Protein AF-A0A822CS24-F1 (afdb_monomer_lite)

Radius of gyration: 18.83 Å; chains: 1; bounding box: 34×38×44 Å

Foldseek 3Di:
DQPDPVQADDWDWDWDADPPDPPQGTDIDTDCVRHPVVRVVVVVCVVCVVVVVVVCVVVPDDD

Structure (mmCIF, N/CA/C/O backbone):
data_AF-A0A822CS24-F1
#
_entry.id   AF-A0A822CS24-F1
#
loop_
_atom_site.group_PDB
_atom_site.id
_atom_site.type_symbol
_atom_site.label_atom_id
_atom_site.label_alt_id
_atom_site.label_comp_id
_atom_site.label_asym_id
_atom_site.label_entity_id
_atom_site.label_seq_id
_atom_site.pdbx_PDB_ins_code
_atom_site.Cartn_x
_atom_site.Cartn_y
_atom_site.Cartn_z
_atom_site.occupancy
_atom_site.B_iso_or_equiv
_atom_site.auth_seq_id
_atom_site.auth_comp_id
_atom_site.auth_asym_id
_atom_site.auth_atom_id
_atom_site.pdbx_PDB_model_num
ATOM 1 N N . MET A 1 1 ? -5.813 13.675 11.492 1.00 52.94 1 MET A N 1
ATOM 2 C CA . MET A 1 1 ? -5.172 14.512 10.450 1.00 52.94 1 MET A CA 1
ATOM 3 C C . MET A 1 1 ? -5.830 14.212 9.112 1.00 52.94 1 MET A C 1
ATOM 5 O O . MET A 1 1 ? -5.817 13.048 8.714 1.00 52.94 1 MET A O 1
ATOM 9 N N . MET A 1 2 ? -6.450 15.216 8.481 1.00 58.19 2 MET A N 1
ATOM 10 C CA . MET A 1 2 ? -7.023 15.078 7.134 1.00 58.19 2 MET A CA 1
ATOM 11 C C . MET A 1 2 ? -5.913 14.747 6.122 1.00 58.19 2 MET A C 1
ATOM 13 O O . MET A 1 2 ? -4.787 15.214 6.311 1.00 58.19 2 MET A O 1
ATOM 17 N N . PRO A 1 3 ? -6.186 13.939 5.080 1.00 62.56 3 PRO A N 1
ATOM 18 C CA . PRO A 1 3 ? -5.221 13.720 4.012 1.00 62.56 3 PRO A CA 1
ATOM 19 C C . PRO A 1 3 ? -4.896 15.055 3.339 1.00 62.56 3 PRO A C 1
ATOM 21 O O . PRO A 1 3 ? -5.799 15.826 3.011 1.00 62.56 3 PRO A O 1
ATOM 24 N N . ASP A 1 4 ? -3.603 15.319 3.156 1.00 67.38 4 ASP A N 1
ATOM 25 C CA . ASP A 1 4 ? -3.133 16.520 2.476 1.00 67.38 4 ASP A CA 1
ATOM 26 C C . ASP A 1 4 ? -3.709 16.569 1.055 1.00 67.38 4 ASP A C 1
ATOM 28 O O . ASP A 1 4 ? -3.517 15.631 0.267 1.00 67.38 4 ASP A O 1
ATOM 32 N N . ARG A 1 5 ? -4.451 17.645 0.771 1.00 66.19 5 ARG A N 1
ATOM 33 C CA . ARG A 1 5 ? -5.181 17.859 -0.482 1.00 66.19 5 ARG A CA 1
ATOM 34 C C . ARG A 1 5 ? -4.249 18.218 -1.639 1.00 66.19 5 ARG A C 1
ATOM 36 O O . ARG A 1 5 ? -4.653 18.037 -2.779 1.00 66.19 5 ARG A O 1
ATOM 43 N N . THR A 1 6 ? -3.034 18.697 -1.366 1.00 72.19 6 THR A N 1
ATOM 44 C CA . THR A 1 6 ? -2.086 19.135 -2.407 1.00 72.19 6 THR A CA 1
ATOM 45 C C . THR A 1 6 ? -1.117 18.033 -2.841 1.00 72.19 6 THR A C 1
ATOM 47 O O . THR A 1 6 ? -0.582 18.090 -3.939 1.00 72.19 6 THR A O 1
ATOM 50 N N . ASN A 1 7 ? -0.928 16.993 -2.025 1.00 75.94 7 ASN A N 1
ATOM 51 C CA . ASN A 1 7 ? 0.049 15.921 -2.265 1.00 75.94 7 ASN A CA 1
ATOM 52 C C . ASN A 1 7 ? -0.600 14.641 -2.840 1.00 75.94 7 ASN A C 1
ATOM 54 O O . ASN A 1 7 ? -0.384 13.548 -2.325 1.00 75.94 7 ASN A O 1
ATOM 58 N N . CYS A 1 8 ? -1.549 14.747 -3.770 1.00 82.19 8 CYS A N 1
ATOM 59 C CA . CYS A 1 8 ? -2.246 13.583 -4.333 1.00 82.19 8 CYS A CA 1
ATOM 60 C C . CYS A 1 8 ? -1.767 13.320 -5.757 1.00 82.19 8 CYS A C 1
ATOM 62 O O . CYS A 1 8 ? -1.913 14.182 -6.617 1.00 82.19 8 CYS A O 1
ATOM 64 N N . GLU A 1 9 ? -1.256 12.118 -6.003 1.00 85.62 9 GLU A N 1
ATOM 65 C CA . GLU A 1 9 ? -0.689 11.739 -7.297 1.00 85.62 9 GLU A CA 1
ATOM 66 C C . GLU A 1 9 ? -1.458 10.560 -7.903 1.00 85.62 9 GLU A C 1
ATOM 68 O O . GLU A 1 9 ? -2.158 9.824 -7.201 1.00 85.62 9 GLU A O 1
ATOM 73 N N . LEU A 1 10 ? -1.366 10.396 -9.225 1.00 84.69 10 LEU A N 1
ATOM 74 C CA . LEU A 1 10 ? -1.853 9.188 -9.885 1.00 84.69 10 LEU A CA 1
ATOM 75 C C . LEU A 1 10 ? -0.919 8.022 -9.553 1.00 84.69 10 LEU A C 1
ATOM 77 O O . LEU A 1 10 ? 0.295 8.200 -9.431 1.00 84.69 10 LEU A O 1
ATOM 81 N N . ALA A 1 11 ? -1.485 6.820 -9.441 1.00 87.75 11 ALA A N 1
ATOM 82 C CA . ALA A 1 11 ? -0.668 5.617 -9.392 1.00 87.75 11 ALA A CA 1
ATOM 83 C C . ALA A 1 11 ? 0.188 5.537 -10.664 1.00 87.75 11 ALA A C 1
ATOM 85 O O . ALA A 1 11 ? -0.288 5.854 -11.758 1.00 87.75 11 ALA A O 1
ATOM 86 N N . HIS A 1 12 ? 1.448 5.135 -10.519 1.00 89.12 12 HIS A N 1
ATOM 87 C CA . HIS A 1 12 ? 2.376 5.058 -11.642 1.00 89.12 12 HIS A CA 1
ATOM 88 C C . HIS A 1 12 ? 2.974 3.664 -11.772 1.00 89.12 12 HIS A C 1
ATOM 90 O O . HIS A 1 12 ? 3.400 3.041 -10.798 1.00 89.12 12 HIS A O 1
ATOM 96 N N . LEU A 1 13 ? 3.012 3.188 -13.013 1.00 91.88 13 LEU A N 1
ATOM 97 C CA . LEU A 1 13 ? 3.643 1.936 -13.389 1.00 91.88 13 LEU A CA 1
ATOM 98 C C . LEU A 1 13 ? 5.093 2.208 -13.783 1.00 91.88 13 LEU A C 1
ATOM 100 O O . LEU A 1 13 ? 5.358 3.016 -14.672 1.00 91.88 13 LEU A O 1
ATOM 104 N N . TYR A 1 14 ? 6.026 1.504 -13.155 1.00 92.44 14 TYR A N 1
ATOM 105 C CA . TYR A 1 14 ? 7.430 1.519 -13.543 1.00 92.44 14 TYR A CA 1
ATOM 106 C C . TYR A 1 14 ? 8.011 0.107 -13.565 1.00 92.44 14 TYR A C 1
ATOM 108 O O . TYR A 1 14 ? 7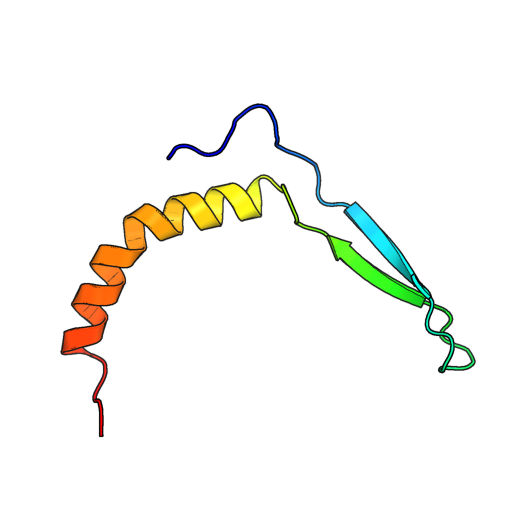.417 -0.852 -13.074 1.00 92.44 14 TYR A O 1
ATOM 116 N N . PHE A 1 15 ? 9.182 -0.030 -14.175 1.00 93.69 15 PHE A N 1
ATOM 117 C CA . PHE A 1 15 ? 9.827 -1.316 -14.391 1.00 93.69 15 PHE A CA 1
ATOM 118 C C . PHE A 1 15 ? 11.168 -1.349 -13.668 1.00 93.69 15 PHE A C 1
ATOM 120 O O . PHE A 1 15 ? 12.064 -0.572 -13.984 1.00 93.69 15 PHE A O 1
ATOM 127 N N . ASN A 1 16 ? 11.317 -2.258 -12.705 1.00 93.38 16 ASN A N 1
ATOM 128 C CA . ASN A 1 16 ? 12.581 -2.450 -12.000 1.00 93.38 16 ASN A CA 1
ATOM 129 C C . ASN A 1 16 ? 13.419 -3.548 -12.682 1.00 93.38 16 ASN A C 1
ATOM 131 O O . ASN A 1 16 ? 12.905 -4.661 -12.837 1.00 93.38 16 ASN A O 1
ATOM 135 N N . PRO A 1 17 ? 14.682 -3.301 -13.068 1.00 91.94 17 PRO A N 1
ATOM 136 C CA . PRO A 1 17 ? 15.519 -4.313 -13.707 1.00 91.94 17 PRO A CA 1
ATOM 137 C C . PRO A 1 17 ? 15.729 -5.560 -12.837 1.00 91.94 17 PRO A C 1
ATOM 139 O O . PRO A 1 17 ? 15.965 -5.473 -11.631 1.00 91.94 17 PRO A O 1
ATOM 142 N N . LYS A 1 18 ? 15.675 -6.742 -13.457 1.00 90.81 18 LYS A N 1
ATOM 143 C CA . LYS A 1 18 ? 16.027 -8.026 -12.836 1.00 90.81 18 LYS A CA 1
ATOM 144 C C . LYS A 1 18 ? 17.348 -8.517 -13.421 1.00 90.81 18 LYS A C 1
ATOM 146 O O . LYS A 1 18 ? 17.363 -9.326 -14.337 1.00 90.81 18 LYS A O 1
ATOM 151 N N . THR A 1 19 ? 18.460 -8.061 -12.854 1.00 87.94 19 THR A N 1
ATOM 152 C CA . THR A 1 19 ? 19.821 -8.404 -13.320 1.00 87.94 19 THR A CA 1
ATOM 153 C C . THR A 1 19 ? 20.192 -9.886 -13.190 1.00 87.94 19 THR A C 1
ATOM 155 O O . THR A 1 19 ? 21.202 -10.307 -13.734 1.00 87.94 19 THR A O 1
ATOM 158 N N . HIS A 1 20 ? 19.395 -10.676 -12.471 1.00 86.25 20 HIS A N 1
ATOM 159 C CA . HIS A 1 20 ? 19.671 -12.077 -12.139 1.00 86.25 20 HIS A CA 1
ATOM 160 C C . HIS A 1 20 ? 18.752 -13.079 -12.863 1.00 86.25 20 HIS A C 1
ATOM 162 O O . HIS A 1 20 ? 18.748 -14.255 -12.504 1.00 86.25 20 HIS A O 1
ATOM 168 N N . LYS A 1 21 ? 17.902 -12.636 -13.804 1.00 84.81 21 LYS A N 1
ATOM 169 C CA . LYS A 1 21 ? 16.999 -13.522 -14.561 1.00 84.81 21 LYS A CA 1
ATOM 170 C C . LYS A 1 21 ? 17.098 -13.255 -16.054 1.00 84.81 21 LYS A C 1
ATOM 172 O O . LYS A 1 21 ? 16.572 -12.256 -16.542 1.00 84.81 21 LYS A O 1
ATOM 177 N N . ASP A 1 22 ? 17.687 -14.200 -16.769 1.00 86.44 22 ASP A N 1
ATOM 178 C CA . ASP A 1 22 ? 17.748 -14.159 -18.225 1.00 86.44 22 ASP A CA 1
ATOM 179 C C . ASP A 1 22 ? 16.345 -14.293 -18.836 1.00 86.44 22 ASP A C 1
ATOM 181 O O . ASP A 1 22 ? 15.477 -15.003 -18.322 1.00 86.44 22 ASP A O 1
ATOM 185 N N . GLY A 1 23 ? 16.088 -13.549 -19.914 1.00 86.88 23 GLY A N 1
ATOM 186 C CA . GLY A 1 23 ? 14.808 -13.555 -20.635 1.00 86.88 23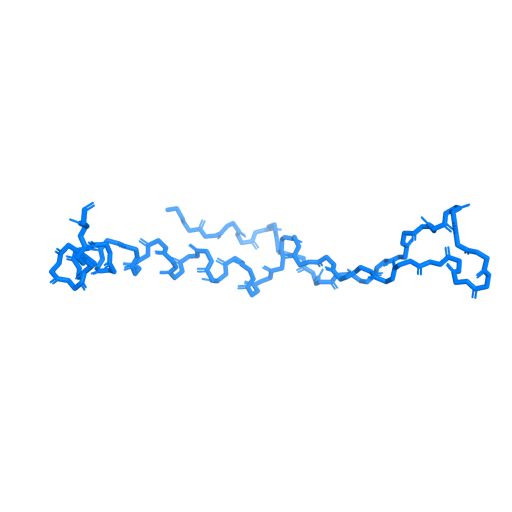 GLY A CA 1
ATOM 187 C C . GLY A 1 23 ? 13.647 -12.808 -19.960 1.00 86.88 23 GLY A C 1
ATOM 188 O O . GLY A 1 23 ? 12.637 -12.560 -20.615 1.00 86.88 23 GLY A O 1
ATOM 189 N N . ILE A 1 24 ? 13.770 -12.388 -18.693 1.00 82.38 24 ILE A N 1
ATOM 190 C CA . ILE A 1 24 ? 12.760 -11.566 -17.997 1.00 82.38 24 ILE A CA 1
ATOM 191 C C . ILE A 1 24 ? 13.442 -10.317 -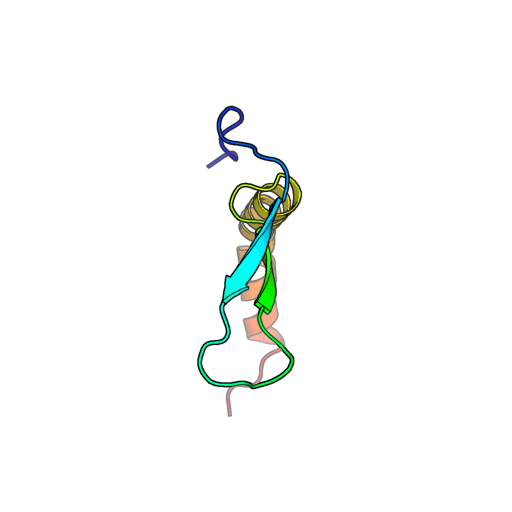17.427 1.00 82.38 24 ILE A C 1
ATOM 193 O O . ILE A 1 24 ? 13.742 -10.264 -16.231 1.00 82.38 24 ILE A O 1
ATOM 197 N N . PRO A 1 25 ? 13.662 -9.287 -18.260 1.00 83.62 25 PRO A N 1
ATOM 198 C CA . PRO A 1 25 ? 14.559 -8.189 -17.918 1.00 83.62 25 PRO A CA 1
ATOM 199 C C . PRO A 1 25 ? 14.021 -7.282 -16.806 1.00 83.62 25 PRO A C 1
ATOM 201 O O . PRO A 1 25 ? 14.798 -6.582 -16.161 1.00 83.62 25 PRO A O 1
ATOM 204 N N . VAL A 1 26 ? 12.705 -7.277 -16.552 1.00 93.31 26 VAL A N 1
ATOM 205 C CA . VAL A 1 26 ? 12.070 -6.306 -15.650 1.00 93.31 26 VAL A CA 1
ATOM 206 C C . VAL A 1 26 ? 11.005 -6.898 -14.716 1.00 93.31 26 VAL A C 1
ATOM 208 O O . VAL A 1 26 ? 10.396 -7.946 -14.963 1.00 93.31 26 VAL A O 1
ATOM 211 N N . ARG A 1 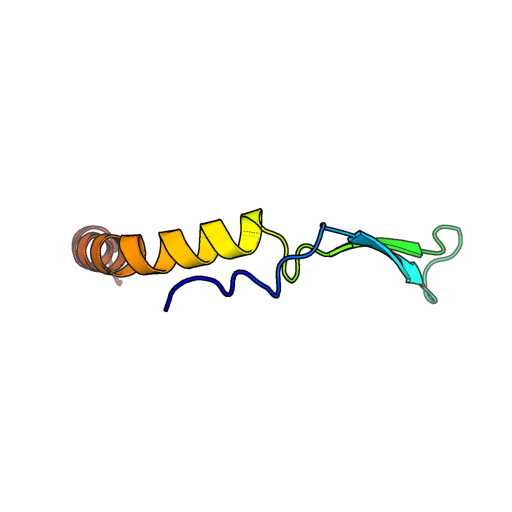27 ? 10.783 -6.221 -13.585 1.00 92.19 27 ARG A N 1
ATOM 212 C CA . ARG A 1 27 ? 9.632 -6.373 -12.691 1.00 92.19 27 ARG A CA 1
ATOM 213 C C . ARG A 1 27 ? 8.699 -5.181 -12.907 1.00 92.19 27 ARG A C 1
ATOM 215 O O . ARG A 1 27 ? 9.121 -4.077 -12.572 1.00 92.19 27 ARG A O 1
ATOM 222 N N . PRO A 1 28 ? 7.478 -5.363 -13.430 1.00 92.56 28 PRO A N 1
ATOM 223 C CA . PRO A 1 28 ? 6.486 -4.299 -13.366 1.00 92.56 28 PRO A CA 1
ATOM 224 C C . PRO A 1 28 ? 6.141 -4.042 -11.897 1.00 92.56 28 PRO A C 1
ATOM 226 O O . PRO A 1 28 ? 5.898 -4.989 -11.145 1.00 92.56 28 PRO A O 1
ATOM 229 N N . ILE A 1 29 ? 6.168 -2.779 -11.491 1.00 93.38 29 ILE A N 1
ATOM 230 C CA . ILE A 1 29 ? 5.775 -2.307 -10.168 1.00 93.38 29 ILE A CA 1
ATOM 231 C C . ILE A 1 29 ? 4.744 -1.204 -10.362 1.00 93.38 29 ILE A C 1
ATOM 233 O O . ILE A 1 29 ? 5.021 -0.189 -10.998 1.00 93.38 29 ILE A O 1
ATOM 237 N N . GLU A 1 30 ? 3.564 -1.401 -9.791 1.00 91.75 30 GLU A N 1
ATOM 238 C CA . GLU A 1 30 ? 2.584 -0.338 -9.624 1.00 91.75 30 GLU A CA 1
ATOM 239 C C . GLU A 1 30 ? 2.852 0.356 -8.286 1.00 91.75 30 GLU A C 1
ATOM 241 O O . GLU A 1 30 ? 2.736 -0.250 -7.219 1.00 91.75 30 GLU A O 1
ATOM 246 N N . SER A 1 31 ? 3.253 1.623 -8.335 1.00 89.06 31 SER A N 1
ATOM 247 C CA . SER A 1 31 ? 3.364 2.456 -7.144 1.00 89.06 31 SER A CA 1
ATOM 248 C C . SER A 1 31 ? 2.044 3.160 -6.896 1.00 89.06 31 SER A C 1
ATOM 250 O O . SER A 1 31 ? 1.610 3.997 -7.688 1.00 89.06 31 SER A O 1
ATOM 252 N N . THR A 1 32 ? 1.434 2.866 -5.753 1.00 90.06 32 THR A N 1
ATOM 253 C CA . THR A 1 32 ? 0.275 3.607 -5.242 1.00 90.06 32 THR A CA 1
ATOM 254 C C . THR A 1 32 ? 0.675 4.569 -4.120 1.00 90.06 32 THR A C 1
ATOM 256 O O . THR A 1 32 ? -0.171 5.058 -3.366 1.00 90.06 32 THR A O 1
ATOM 259 N N . ILE A 1 33 ? 1.976 4.841 -3.966 1.00 82.94 33 ILE A N 1
ATOM 260 C CA . ILE A 1 33 ? 2.468 5.810 -2.987 1.00 82.94 33 ILE A CA 1
ATOM 261 C C . ILE A 1 33 ? 1.903 7.179 -3.392 1.00 82.94 33 ILE A C 1
ATOM 263 O O . ILE A 1 33 ? 1.991 7.569 -4.547 1.00 82.94 33 ILE A O 1
ATOM 267 N N . HIS A 1 34 ? 1.251 7.867 -2.450 1.00 82.81 34 HIS A N 1
ATOM 268 C CA . HIS A 1 34 ? 0.507 9.123 -2.663 1.00 82.81 34 HIS A CA 1
ATOM 269 C C . HIS A 1 34 ? -0.792 9.027 -3.484 1.00 82.81 34 HIS A C 1
ATOM 271 O O . HIS A 1 34 ? -1.490 10.038 -3.606 1.00 82.81 34 HIS A O 1
ATOM 277 N N . ALA A 1 35 ? -1.190 7.830 -3.932 1.00 87.88 35 ALA A N 1
ATOM 278 C CA . ALA A 1 35 ? -2.457 7.634 -4.627 1.00 87.88 35 ALA A CA 1
ATOM 279 C C . ALA A 1 35 ? -3.661 7.997 -3.745 1.00 87.88 35 ALA A C 1
ATOM 281 O O . ALA A 1 35 ? -3.692 7.728 -2.534 1.00 87.88 35 ALA A O 1
ATOM 282 N N . SER A 1 36 ? -4.686 8.578 -4.372 1.00 86.38 36 SER A N 1
ATOM 283 C CA . SER A 1 36 ? -5.933 8.988 -3.713 1.00 86.38 36 SER A CA 1
ATOM 284 C C . SER A 1 36 ? -6.572 7.838 -2.931 1.00 86.38 36 SER A C 1
ATOM 286 O O . SER A 1 36 ? -6.931 8.003 -1.766 1.00 86.38 36 SER A O 1
ATOM 288 N N . THR A 1 37 ? -6.630 6.648 -3.528 1.00 87.56 37 THR A N 1
ATOM 289 C CA . THR A 1 37 ? -7.188 5.429 -2.927 1.00 87.56 37 THR A CA 1
ATOM 290 C C . THR A 1 37 ? -6.442 5.016 -1.658 1.00 87.56 37 THR A C 1
ATOM 292 O O . THR A 1 37 ? -7.070 4.755 -0.631 1.00 87.56 37 THR A O 1
ATOM 295 N N . THR A 1 38 ? -5.105 5.037 -1.670 1.00 88.25 38 THR A N 1
ATOM 296 C CA . THR A 1 38 ? -4.279 4.737 -0.490 1.00 88.25 38 THR A CA 1
ATOM 297 C C . THR A 1 38 ? -4.493 5.763 0.622 1.00 88.25 38 THR A C 1
ATOM 299 O O . THR A 1 38 ? -4.578 5.402 1.797 1.00 88.25 38 THR A O 1
ATOM 302 N N . LYS A 1 39 ? -4.621 7.050 0.285 1.00 85.94 39 LYS A N 1
ATOM 303 C CA . LYS A 1 39 ? -4.903 8.100 1.273 1.00 85.94 39 LYS A CA 1
ATOM 304 C C . LYS A 1 39 ? -6.291 7.975 1.893 1.00 85.94 39 LYS A C 1
ATOM 306 O O . LYS A 1 39 ? -6.415 8.136 3.106 1.00 85.94 39 LYS A O 1
ATOM 311 N N . ILE A 1 40 ? -7.307 7.681 1.083 1.00 88.94 40 ILE A N 1
ATOM 312 C CA . ILE A 1 40 ? -8.678 7.436 1.550 1.00 88.94 40 ILE A CA 1
ATOM 313 C C . ILE A 1 40 ? -8.694 6.227 2.484 1.00 88.94 40 ILE A C 1
ATOM 315 O O . ILE A 1 40 ? -9.216 6.328 3.590 1.00 88.94 40 ILE A O 1
ATOM 319 N N . SER A 1 41 ? -8.048 5.127 2.092 1.00 90.31 41 SER A N 1
ATOM 320 C CA . SER A 1 41 ? -7.921 3.929 2.926 1.00 90.31 41 SER A CA 1
ATOM 321 C C . SER A 1 41 ? -7.260 4.242 4.276 1.00 90.31 41 SER A C 1
ATOM 323 O O . SER A 1 41 ? -7.832 3.931 5.315 1.00 90.31 41 SER A O 1
ATOM 325 N N . LYS A 1 42 ? -6.133 4.974 4.292 1.00 89.38 42 LYS A N 1
ATOM 326 C CA . LYS A 1 42 ? -5.472 5.417 5.538 1.00 89.38 42 LYS A CA 1
ATOM 327 C C . LYS A 1 42 ? -6.344 6.337 6.395 1.00 89.38 42 LYS A C 1
ATOM 329 O O . LYS A 1 42 ? -6.218 6.340 7.617 1.00 89.38 42 LYS A O 1
ATOM 334 N N . PHE A 1 43 ? -7.170 7.176 5.777 1.00 90.00 43 PHE A N 1
ATOM 335 C CA . PHE A 1 43 ? -8.089 8.046 6.505 1.00 90.00 43 PHE A CA 1
ATOM 336 C C . PHE A 1 43 ? -9.224 7.246 7.151 1.00 90.00 43 PHE A C 1
ATOM 338 O O . PHE A 1 43 ? -9.493 7.439 8.333 1.00 90.00 43 PHE A O 1
ATOM 345 N N . LEU A 1 44 ? -9.834 6.324 6.403 1.00 93.12 44 LEU A N 1
ATOM 346 C CA . LEU A 1 44 ? -10.860 5.419 6.920 1.00 93.12 44 LEU A CA 1
ATOM 347 C C . LEU A 1 44 ? -10.310 4.543 8.042 1.00 93.12 44 LEU A C 1
ATOM 349 O O . LEU A 1 44 ? -10.957 4.419 9.077 1.00 93.12 44 LEU A O 1
ATOM 353 N N . ASP A 1 45 ? -9.094 4.019 7.885 1.00 93.94 45 ASP A N 1
ATOM 354 C CA . ASP A 1 45 ? -8.430 3.231 8.920 1.00 93.94 45 ASP A CA 1
ATOM 355 C C . ASP A 1 45 ? -8.337 4.000 10.239 1.00 93.94 45 ASP A C 1
ATOM 357 O O . ASP A 1 45 ? -8.701 3.472 11.276 1.00 93.94 45 ASP A O 1
ATOM 361 N N . LYS A 1 46 ? -7.983 5.291 10.222 1.00 92.94 46 LYS A N 1
ATOM 362 C CA . LYS A 1 46 ? -7.941 6.105 11.453 1.00 92.94 46 LYS A CA 1
ATOM 363 C C . LYS A 1 46 ? -9.287 6.212 12.172 1.00 92.94 46 LYS A C 1
ATOM 365 O O . LYS A 1 46 ? -9.296 6.373 13.388 1.00 92.94 46 LYS A O 1
ATOM 370 N N . ILE A 1 47 ? -10.395 6.184 11.436 1.00 95.31 47 ILE A N 1
ATOM 371 C CA . ILE A 1 47 ? -11.747 6.252 12.007 1.00 95.31 47 ILE A CA 1
ATOM 372 C C . ILE A 1 47 ? -12.158 4.879 12.542 1.00 95.31 47 ILE A C 1
ATOM 374 O O . ILE A 1 47 ? -12.731 4.780 13.622 1.00 95.31 47 ILE A O 1
ATOM 378 N N . LEU A 1 48 ? -11.870 3.827 11.778 1.00 95.06 48 LEU A N 1
ATOM 379 C CA . LEU A 1 48 ? -12.331 2.472 12.063 1.00 95.06 48 LEU A CA 1
ATOM 380 C C . LEU A 1 48 ? -1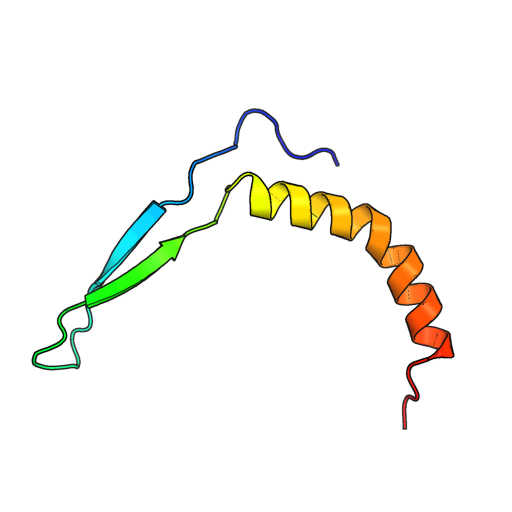1.447 1.743 13.077 1.00 95.06 48 LEU A C 1
ATOM 382 O O . LEU A 1 48 ? -11.958 0.909 13.818 1.00 95.06 48 LEU A O 1
ATOM 386 N N . ARG A 1 49 ? -10.149 2.063 13.145 1.00 93.62 49 ARG A N 1
ATOM 387 C CA . ARG A 1 49 ? -9.151 1.374 13.974 1.00 93.62 49 ARG A CA 1
ATOM 388 C C . ARG A 1 49 ? -9.560 1.269 15.445 1.00 93.62 49 ARG A C 1
ATOM 390 O O . ARG A 1 49 ? -9.545 0.153 15.941 1.00 93.62 49 ARG A O 1
ATOM 397 N N . PRO A 1 50 ? -10.021 2.334 16.133 1.00 94.81 50 PRO A N 1
ATOM 398 C CA . PRO A 1 50 ? -10.427 2.210 17.533 1.00 94.81 50 PRO A CA 1
ATOM 399 C C . PRO A 1 50 ? -11.621 1.267 17.736 1.00 94.81 50 PRO A C 1
ATOM 401 O O . PRO A 1 50 ? -11.670 0.544 18.723 1.00 94.81 50 PRO A O 1
ATOM 404 N N . ILE A 1 51 ? -12.574 1.262 16.797 1.00 94.50 51 ILE A N 1
ATOM 405 C CA . ILE A 1 51 ? -13.765 0.399 16.843 1.00 94.50 51 ILE A CA 1
ATOM 406 C C . ILE A 1 51 ? -13.361 -1.057 16.596 1.00 94.50 51 ILE A C 1
ATOM 408 O O . ILE A 1 51 ? -13.835 -1.968 17.272 1.00 94.50 51 ILE A O 1
ATOM 412 N N . PHE A 1 52 ? -12.480 -1.265 15.618 1.00 92.25 52 PHE A N 1
ATOM 413 C CA . PHE A 1 52 ? -11.929 -2.569 15.286 1.00 92.25 52 PHE A CA 1
ATOM 414 C C . PHE A 1 52 ? -11.129 -3.146 16.457 1.00 92.25 52 PHE A C 1
ATOM 416 O O . PHE A 1 52 ? -11.405 -4.262 16.883 1.00 92.25 52 PHE A O 1
ATOM 423 N N . ASP A 1 53 ? -10.199 -2.372 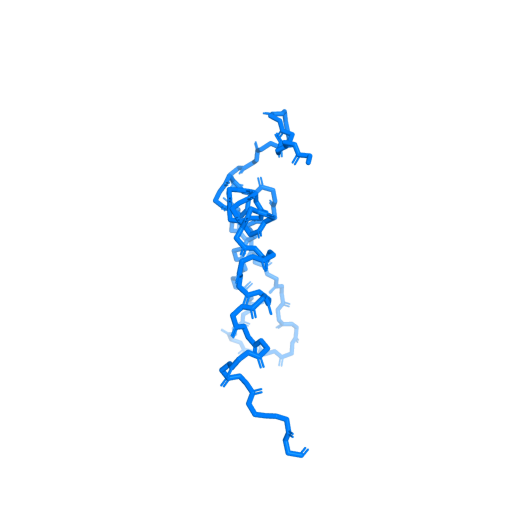17.018 1.00 92.62 53 ASP A N 1
ATOM 424 C CA . ASP A 1 53 ? -9.337 -2.802 18.120 1.00 92.62 53 ASP A CA 1
ATOM 425 C C . ASP A 1 53 ? -10.151 -3.134 19.377 1.00 92.62 53 ASP A C 1
ATOM 427 O O . ASP A 1 53 ? -9.826 -4.081 20.088 1.00 92.62 53 ASP A O 1
ATOM 431 N N . ASP A 1 54 ? -11.230 -2.391 19.644 1.00 92.12 54 ASP A N 1
ATOM 432 C CA . ASP A 1 54 ? -12.133 -2.697 20.751 1.00 92.12 54 ASP A CA 1
ATOM 433 C C . ASP A 1 54 ? -12.848 -4.037 20.551 1.00 92.12 54 ASP A C 1
ATOM 435 O O . ASP A 1 54 ? -12.830 -4.882 21.443 1.00 92.12 54 ASP A O 1
ATOM 439 N N . LYS A 1 55 ? -13.372 -4.293 19.346 1.00 91.31 55 LYS A N 1
ATOM 440 C CA . LYS A 1 55 ? -13.979 -5.589 19.010 1.00 91.31 55 LYS A CA 1
ATOM 441 C C . LYS A 1 55 ? -12.987 -6.740 19.029 1.00 91.31 55 LYS A C 1
ATOM 443 O O . LYS A 1 55 ? -13.347 -7.834 19.453 1.00 91.31 55 LYS A O 1
ATOM 448 N N . CYS A 1 56 ? -11.744 -6.499 18.631 1.00 88.81 56 CYS A N 1
ATOM 449 C CA . CYS A 1 56 ? -10.712 -7.522 18.660 1.00 88.81 56 CYS A CA 1
ATOM 450 C C . CYS A 1 56 ? -10.411 -8.034 20.070 1.00 88.81 56 CYS A C 1
ATOM 452 O O . CYS A 1 56 ? -10.032 -9.197 20.176 1.00 88.81 56 CYS A O 1
ATOM 454 N N . LYS A 1 57 ? -10.610 -7.240 21.132 1.00 86.88 57 LYS A N 1
ATOM 455 C CA . LYS A 1 57 ? -10.445 -7.713 22.520 1.00 86.88 57 LYS A CA 1
ATOM 456 C C . LYS A 1 57 ? -11.439 -8.814 22.883 1.00 86.88 57 LYS A C 1
ATOM 458 O O . LYS A 1 57 ? -11.087 -9.724 23.620 1.00 86.88 57 LYS A O 1
ATOM 463 N N . ASP A 1 58 ? -12.657 -8.722 22.357 1.00 87.19 58 ASP A N 1
ATOM 464 C CA . ASP A 1 58 ? -13.732 -9.671 22.652 1.00 87.19 58 ASP A CA 1
ATOM 465 C C . ASP A 1 58 ? -13.653 -10.918 21.762 1.00 87.19 58 ASP A C 1
ATOM 467 O O . ASP A 1 58 ? -14.054 -12.006 22.167 1.00 87.19 58 ASP A O 1
ATOM 471 N N . THR A 1 59 ? -13.179 -10.761 20.521 1.00 85.75 59 THR A N 1
ATOM 472 C CA . THR A 1 59 ? -13.214 -11.831 19.511 1.00 85.75 59 THR A CA 1
ATOM 473 C C . THR A 1 59 ? -11.893 -12.570 19.337 1.00 85.75 59 THR A C 1
ATOM 475 O O . THR A 1 59 ? -11.892 -13.675 18.798 1.00 85.75 59 THR A O 1
ATOM 478 N N . THR A 1 60 ? -10.766 -11.966 19.718 1.00 81.56 60 THR A N 1
ATOM 479 C CA . THR A 1 60 ? -9.442 -12.576 19.544 1.00 81.56 60 THR A CA 1
ATOM 480 C C . THR A 1 60 ? -9.047 -13.271 20.835 1.00 81.56 60 THR A C 1
ATOM 482 O O . THR A 1 60 ? -8.740 -12.622 21.830 1.00 81.56 60 THR A O 1
ATOM 485 N N . ILE A 1 61 ? -9.053 -14.600 20.810 1.00 76.38 61 ILE A N 1
ATOM 486 C CA . ILE A 1 61 ? -8.509 -15.421 21.890 1.00 76.38 61 ILE A CA 1
ATOM 487 C C . ILE A 1 61 ? -6.982 -15.312 21.810 1.00 76.38 61 ILE A C 1
ATOM 489 O O . ILE A 1 61 ? -6.399 -15.573 20.758 1.00 76.38 61 ILE A O 1
ATOM 493 N N . ILE A 1 62 ? -6.349 -14.873 22.896 1.00 67.69 62 ILE A N 1
ATOM 494 C CA . ILE A 1 62 ? -4.894 -14.924 23.058 1.00 67.69 62 ILE A CA 1
ATOM 495 C C . ILE A 1 62 ? -4.625 -16.177 23.898 1.00 67.69 62 ILE A C 1
ATOM 497 O O . ILE A 1 62 ? -4.904 -16.156 25.096 1.00 67.69 62 ILE A O 1
ATOM 501 N N . ASP A 1 63 ? -4.188 -17.258 23.247 1.00 59.44 63 ASP A N 1
ATOM 502 C CA . ASP A 1 63 ? -3.708 -18.487 23.905 1.00 59.44 63 ASP A CA 1
ATOM 503 C C . ASP A 1 63 ? -2.368 -18.258 24.627 1.00 59.44 63 ASP A C 1
ATOM 505 O O . ASP A 1 63 ? -1.511 -17.518 24.080 1.00 59.44 63 ASP A O 1
#

pLDDT: mean 85.64, std 9.7, range [52.94, 95.31]

Secondary structure (DSSP, 8-state):
-PPPSS--B--EEEEEE-TT-TT--EEEEEE-TTBHHHHHHHHHHHHHHHHHHHHHHHH----

Sequence (63 aa):
MMPDRTNCELAHLYFNPKTHKDGIPVRPIESTIHASTTKISKFLDKILRPIFDDKCKDTTIID

Organism: NCBI:txid392032